Protein AF-A0A257S0U8-F1 (afdb_monomer_lite)

pLDDT: mean 88.76, std 10.63, range [39.03, 98.69]

Radius of gyration: 18.15 Å; chains: 1; bounding box: 42×40×46 Å

Sequence (136 aa):
LSGTPMPMTVLLDLHDGRAQLVLTQMHALVNVPGLAGAMARVMAMQGAHFTPLGPATIAGMRCTRYLVLRRNASGTACLTPDGFALAAAGGDTHGHVSVEALSFRLAPQPASDFAPPAGYSQVTLPPSMLAGLLGQ

Foldseek 3Di:
DPDDPDDWDWQADLVVLWIWTCPPVVLETETDPPVNVVVVCVLVVPQKDWDWPAWDAAQNAIFTKTWIDHPFKTWIFTAHPVGDTQKIWMDGPVDIDIDGHNHDDDDDDDPVVSDRDPPRDYDYDDPVVVCVVVVD

Structure (mmCIF, N/CA/C/O backbone):
data_AF-A0A257S0U8-F1
#
_entry.id   AF-A0A257S0U8-F1
#
loop_
_atom_site.group_PDB
_atom_site.id
_atom_site.type_symbol
_atom_site.label_atom_id
_atom_site.label_alt_id
_atom_site.label_comp_id
_atom_site.label_asym_id
_atom_site.label_entity_id
_atom_site.label_seq_id
_atom_site.pdbx_PDB_ins_code
_atom_site.Cartn_x
_atom_site.Cartn_y
_atom_site.Cartn_z
_atom_site.occupancy
_atom_site.B_iso_or_equiv
_atom_site.auth_seq_id
_atom_site.auth_comp_id
_atom_site.auth_asym_id
_atom_site.auth_atom_id
_atom_site.pdbx_PDB_model_num
ATOM 1 N N . LEU A 1 1 ? 8.268 25.298 -9.616 1.00 39.03 1 LEU A N 1
ATOM 2 C CA . LEU A 1 1 ? 8.102 24.344 -10.733 1.00 39.03 1 LEU A CA 1
ATOM 3 C C . LEU A 1 1 ? 6.814 23.574 -10.480 1.00 39.03 1 LEU A C 1
ATOM 5 O O . LEU A 1 1 ? 6.821 22.625 -9.711 1.00 39.03 1 LEU A O 1
ATOM 9 N N . SER A 1 2 ? 5.700 24.054 -11.030 1.00 46.81 2 SER A N 1
ATOM 10 C CA . SER A 1 2 ? 4.380 23.431 -10.881 1.00 46.81 2 SER A CA 1
ATOM 11 C C . SER A 1 2 ? 4.161 22.487 -12.061 1.00 46.81 2 SER A C 1
ATOM 13 O O . SER A 1 2 ? 3.491 22.837 -13.026 1.00 46.81 2 SER A O 1
ATOM 15 N N . GLY A 1 3 ? 4.837 21.340 -12.038 1.00 44.38 3 GLY A N 1
ATOM 16 C CA . GLY A 1 3 ? 4.593 20.263 -12.993 1.00 44.38 3 GLY A CA 1
ATOM 17 C C . GLY A 1 3 ? 3.491 19.364 -12.453 1.00 44.38 3 GLY A C 1
ATOM 18 O O . GLY A 1 3 ? 3.569 18.928 -11.306 1.00 44.38 3 GLY A O 1
ATOM 19 N N . THR A 1 4 ? 2.464 19.092 -13.253 1.00 49.62 4 THR A N 1
ATOM 20 C CA . THR A 1 4 ? 1.505 18.027 -12.953 1.00 49.62 4 THR A CA 1
ATOM 21 C C . THR A 1 4 ? 2.299 16.730 -12.785 1.00 49.62 4 THR A C 1
ATOM 23 O O . THR A 1 4 ? 3.066 16.398 -13.693 1.00 49.62 4 THR A O 1
ATOM 26 N N . PRO A 1 5 ? 2.195 16.018 -11.647 1.00 54.81 5 PRO A N 1
ATOM 27 C CA . PRO A 1 5 ? 2.925 14.773 -11.465 1.00 54.81 5 PRO A CA 1
ATOM 28 C C . PRO A 1 5 ? 2.522 13.819 -12.586 1.00 54.81 5 PRO A C 1
ATOM 30 O O . PRO A 1 5 ? 1.340 13.513 -12.753 1.00 54.81 5 PRO A O 1
ATOM 33 N N . MET A 1 6 ? 3.494 13.400 -13.400 1.00 59.97 6 MET A N 1
ATOM 34 C CA . MET A 1 6 ? 3.218 12.422 -14.441 1.00 59.97 6 MET A CA 1
ATOM 35 C C . MET A 1 6 ? 2.848 11.100 -13.765 1.00 59.97 6 MET A C 1
ATOM 37 O O . MET A 1 6 ? 3.562 10.672 -12.853 1.00 59.97 6 MET A O 1
ATOM 41 N N . PRO A 1 7 ? 1.737 10.459 -14.163 1.00 70.12 7 PRO A N 1
ATOM 42 C CA . PRO A 1 7 ? 1.346 9.186 -13.583 1.00 70.12 7 PRO A CA 1
ATOM 43 C C . PRO A 1 7 ? 2.442 8.157 -13.871 1.00 70.12 7 PRO A C 1
ATOM 45 O O . PRO A 1 7 ? 2.688 7.794 -15.019 1.00 70.12 7 PRO A O 1
ATOM 48 N N . MET A 1 8 ? 3.116 7.703 -12.817 1.00 76.75 8 MET A N 1
ATOM 49 C CA . MET A 1 8 ? 4.108 6.637 -12.894 1.00 76.75 8 MET A CA 1
ATOM 50 C C . MET A 1 8 ? 3.459 5.327 -12.476 1.00 76.75 8 MET A C 1
ATOM 52 O O . MET A 1 8 ? 2.885 5.227 -11.393 1.00 76.75 8 MET A O 1
ATOM 56 N N . THR A 1 9 ? 3.578 4.316 -13.329 1.00 88.62 9 THR A N 1
ATOM 57 C CA . THR A 1 9 ? 3.198 2.947 -12.980 1.00 88.62 9 THR A CA 1
ATOM 58 C C . THR A 1 9 ? 4.454 2.186 -12.584 1.00 88.62 9 THR A C 1
ATOM 60 O O . THR A 1 9 ? 5.436 2.159 -13.330 1.00 88.62 9 THR A O 1
ATOM 63 N N . VAL A 1 10 ? 4.424 1.576 -11.403 1.00 90.38 10 VAL A N 1
ATOM 64 C CA . VAL A 1 10 ? 5.506 0.738 -10.885 1.00 90.38 10 VAL A CA 1
ATOM 65 C C . VAL A 1 10 ? 4.976 -0.679 -10.742 1.00 90.38 10 VAL A C 1
ATOM 67 O O . VAL A 1 10 ? 3.975 -0.895 -10.061 1.00 90.38 10 VAL A O 1
ATOM 70 N N . LEU A 1 11 ? 5.664 -1.640 -11.350 1.00 91.00 11 LEU A N 1
ATOM 71 C CA . LEU A 1 11 ? 5.478 -3.053 -11.054 1.00 91.00 11 LEU A CA 1
ATOM 72 C C . LEU A 1 11 ? 6.419 -3.430 -9.909 1.00 91.00 11 LEU A C 1
ATOM 74 O O . LEU A 1 11 ? 7.636 -3.267 -10.023 1.00 91.00 11 LEU A O 1
ATOM 78 N N . LEU A 1 12 ? 5.853 -3.899 -8.801 1.00 90.38 12 LEU A N 1
ATOM 79 C CA . LEU A 1 12 ? 6.587 -4.210 -7.582 1.00 90.38 12 LEU A CA 1
ATOM 80 C C . LEU A 1 12 ? 6.471 -5.697 -7.256 1.00 90.38 12 LEU A C 1
ATOM 82 O O . LEU A 1 12 ? 5.376 -6.225 -7.098 1.00 90.38 12 LEU A O 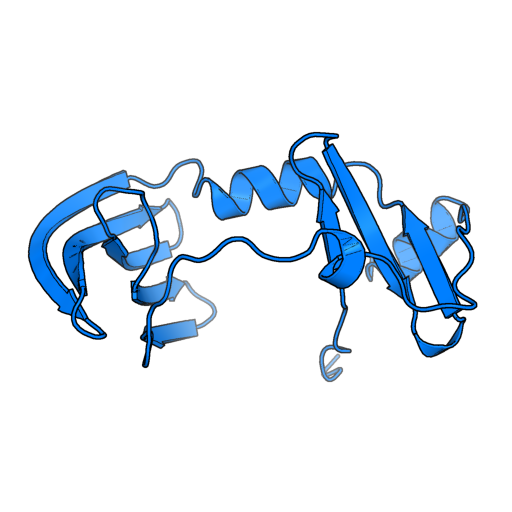1
ATOM 86 N N . ASP A 1 13 ? 7.621 -6.332 -7.098 1.00 88.19 13 ASP A N 1
ATOM 87 C CA . ASP A 1 13 ? 7.778 -7.717 -6.689 1.00 88.19 13 ASP A CA 1
ATOM 88 C C . ASP A 1 13 ? 8.539 -7.729 -5.363 1.00 88.19 13 ASP A C 1
ATOM 90 O O . ASP A 1 13 ? 9.758 -7.550 -5.302 1.00 88.19 13 ASP A O 1
ATOM 94 N N . LEU A 1 14 ? 7.784 -7.837 -4.272 1.00 83.75 14 LEU A N 1
ATOM 95 C CA . LEU A 1 14 ? 8.334 -7.783 -2.919 1.00 83.75 14 LEU A CA 1
ATOM 96 C C . LEU A 1 14 ? 9.060 -9.064 -2.521 1.00 83.75 14 LEU A C 1
ATOM 98 O O . LEU A 1 14 ? 9.917 -9.006 -1.643 1.00 83.75 14 LEU A O 1
ATOM 102 N N . HIS A 1 15 ? 8.710 -10.195 -3.136 1.00 85.06 15 HIS A N 1
ATOM 103 C CA . HIS A 1 15 ? 9.340 -11.475 -2.838 1.00 85.06 15 HIS A CA 1
ATOM 104 C C . HIS A 1 15 ? 10.779 -11.483 -3.352 1.00 85.06 15 HIS A C 1
ATOM 106 O O . HIS A 1 15 ? 11.702 -11.762 -2.587 1.00 85.06 15 HIS A O 1
ATOM 112 N N . ASP A 1 16 ? 10.962 -11.053 -4.602 1.00 88.56 16 ASP A N 1
ATOM 113 C CA . ASP A 1 16 ? 12.273 -11.000 -5.255 1.00 88.56 16 ASP A CA 1
ATOM 114 C C . ASP A 1 16 ? 12.987 -9.647 -5.068 1.00 88.56 16 ASP A C 1
ATOM 116 O O . ASP A 1 16 ? 14.094 -9.437 -5.567 1.00 88.56 16 ASP A O 1
ATOM 120 N N . GLY A 1 17 ? 12.365 -8.696 -4.362 1.00 88.75 17 GLY A N 1
ATOM 121 C CA . GLY A 1 17 ? 12.936 -7.373 -4.103 1.00 88.75 17 GLY A CA 1
ATOM 122 C C . GLY A 1 17 ? 13.152 -6.538 -5.371 1.00 88.75 17 GLY A C 1
ATOM 123 O O . GLY A 1 17 ? 14.099 -5.748 -5.443 1.00 88.75 17 GLY A O 1
ATOM 124 N N . ARG A 1 18 ? 12.285 -6.690 -6.375 1.00 89.88 18 ARG A N 1
ATOM 125 C CA . ARG A 1 18 ? 12.392 -6.035 -7.686 1.00 89.88 18 ARG A CA 1
ATOM 126 C C . ARG A 1 18 ? 11.308 -4.975 -7.863 1.00 89.88 18 ARG A C 1
ATOM 128 O O . ARG A 1 18 ? 10.149 -5.180 -7.529 1.00 89.88 18 ARG A O 1
ATOM 135 N N . ALA A 1 19 ? 11.687 -3.833 -8.427 1.00 92.00 19 ALA A N 1
ATOM 136 C CA . ALA A 1 19 ? 10.761 -2.775 -8.816 1.00 92.00 19 ALA A CA 1
ATOM 137 C C . ALA A 1 19 ? 11.088 -2.311 -10.235 1.00 92.00 19 ALA A C 1
ATOM 139 O O . ALA A 1 19 ? 12.252 -2.026 -10.542 1.00 92.00 19 ALA A O 1
ATOM 140 N N . GLN A 1 20 ? 10.068 -2.242 -11.086 1.00 91.81 20 GLN A N 1
ATOM 141 C CA . GLN A 1 20 ? 10.196 -1.846 -12.484 1.00 91.81 20 GLN A CA 1
ATOM 142 C 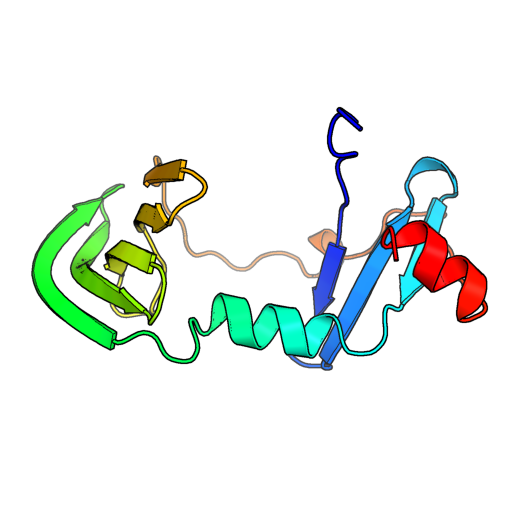C . GLN A 1 20 ? 9.283 -0.662 -12.781 1.00 91.81 20 GLN A C 1
ATOM 144 O O . GLN A 1 20 ? 8.090 -0.707 -12.491 1.00 91.81 20 GLN A O 1
ATOM 149 N N . LEU A 1 21 ? 9.830 0.385 -13.389 1.00 91.38 21 LEU A N 1
ATOM 150 C CA . LEU A 1 21 ? 9.026 1.449 -13.980 1.00 91.38 21 LEU A CA 1
ATOM 151 C C . LEU A 1 21 ? 8.451 0.959 -15.304 1.00 91.38 21 LEU A C 1
ATOM 153 O O . LEU A 1 21 ? 9.192 0.458 -16.153 1.00 91.38 21 LEU A O 1
ATOM 157 N N . VAL A 1 22 ? 7.144 1.134 -15.478 1.00 91.25 22 VAL A N 1
ATOM 158 C CA . VAL A 1 22 ? 6.446 0.837 -16.728 1.00 91.25 22 VAL A CA 1
ATOM 159 C C . VAL A 1 22 ? 6.394 2.114 -17.560 1.00 91.25 22 VAL A C 1
ATOM 161 O O . VAL A 1 22 ? 5.600 3.018 -17.296 1.00 91.25 22 VAL A O 1
ATOM 164 N N . LEU A 1 23 ? 7.263 2.198 -18.566 1.00 89.00 23 LEU A N 1
ATOM 165 C CA . LEU A 1 23 ? 7.332 3.322 -19.495 1.00 89.00 23 LEU A CA 1
ATOM 166 C C . LEU A 1 23 ? 6.457 3.014 -20.706 1.00 89.00 23 LEU A C 1
ATOM 168 O O . LEU A 1 23 ? 6.916 2.460 -21.708 1.00 89.00 23 LEU A O 1
ATOM 172 N N . THR A 1 24 ? 5.178 3.366 -20.598 1.00 88.12 24 THR A N 1
ATOM 173 C CA . THR A 1 24 ? 4.162 3.001 -21.591 1.00 88.12 24 THR A CA 1
ATOM 174 C C . THR A 1 24 ? 4.459 3.553 -22.977 1.00 88.12 24 THR A C 1
ATOM 176 O O . THR A 1 24 ? 4.307 2.837 -23.955 1.00 88.12 24 THR A O 1
ATOM 179 N N . GLN A 1 25 ? 4.970 4.781 -23.074 1.00 86.88 25 GLN A N 1
ATOM 180 C CA . GLN A 1 25 ? 5.290 5.423 -24.352 1.00 86.88 25 GLN A CA 1
ATOM 181 C C . GLN A 1 25 ? 6.456 4.752 -25.095 1.00 86.88 25 GLN A C 1
ATOM 183 O O . GLN A 1 25 ? 6.527 4.816 -26.318 1.00 86.88 25 GLN A O 1
ATOM 188 N N . MET A 1 26 ? 7.361 4.099 -24.363 1.00 88.44 26 MET A N 1
ATOM 189 C CA . MET A 1 26 ? 8.514 3.389 -24.924 1.00 88.44 26 MET A CA 1
ATOM 190 C C . MET A 1 26 ? 8.287 1.880 -25.029 1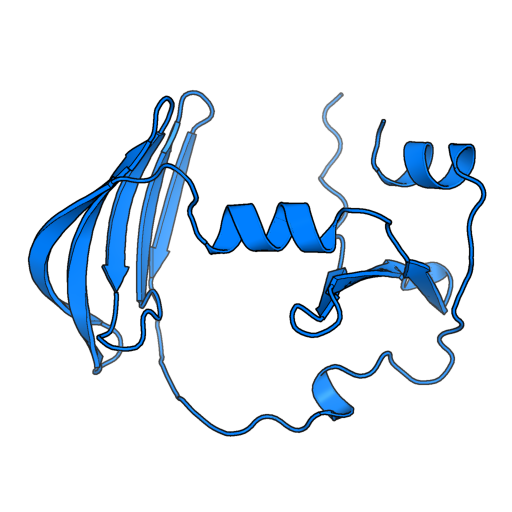.00 88.44 26 MET A C 1
ATOM 192 O O . MET A 1 26 ? 9.172 1.181 -25.515 1.00 88.44 26 MET A O 1
ATOM 1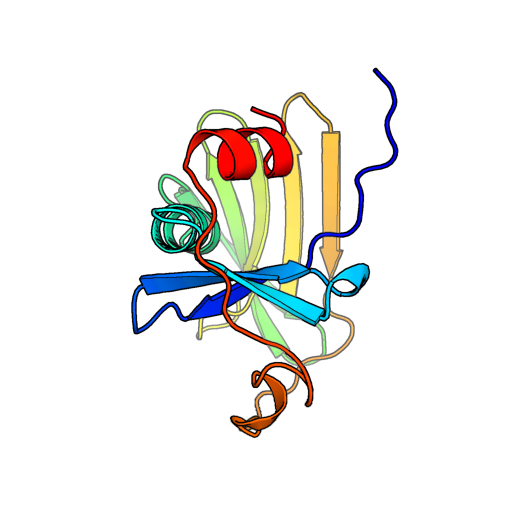96 N N . HIS A 1 27 ? 7.149 1.375 -24.534 1.00 91.12 27 HIS A N 1
ATOM 197 C CA . HIS A 1 27 ? 6.914 -0.055 -24.337 1.00 91.12 27 HIS A CA 1
ATOM 198 C C . HIS A 1 27 ? 8.112 -0.697 -23.610 1.00 91.12 27 HIS A C 1
ATOM 200 O O . HIS A 1 27 ? 8.684 -1.696 -24.045 1.00 91.12 27 HIS A O 1
ATOM 206 N N . ALA A 1 28 ? 8.556 -0.063 -22.523 1.00 91.56 28 ALA A N 1
ATOM 207 C CA . ALA A 1 28 ? 9.771 -0.456 -21.822 1.00 91.56 28 ALA A CA 1
ATOM 208 C C . ALA A 1 28 ? 9.531 -0.665 -20.329 1.00 91.56 28 ALA A C 1
ATOM 210 O O . ALA A 1 28 ? 8.707 0.007 -19.705 1.00 91.56 28 ALA A O 1
ATOM 211 N N . LEU A 1 29 ? 10.295 -1.592 -19.759 1.00 92.56 29 LEU A N 1
ATOM 212 C CA . LEU A 1 29 ? 10.376 -1.839 -18.325 1.00 92.56 29 LEU A CA 1
ATOM 213 C C . LEU A 1 29 ? 11.785 -1.525 -17.862 1.00 92.56 29 LEU A C 1
ATOM 215 O O . LEU A 1 29 ? 12.747 -2.110 -18.364 1.00 92.56 29 LEU A O 1
ATOM 219 N N . VAL A 1 30 ? 11.905 -0.635 -16.887 1.00 92.56 30 VAL A N 1
ATOM 220 C CA . VAL A 1 30 ? 13.206 -0.231 -16.355 1.00 92.56 30 VAL A CA 1
ATOM 221 C C . VAL A 1 30 ? 13.306 -0.657 -14.904 1.00 92.56 30 VAL A C 1
ATOM 223 O O . VAL A 1 30 ? 12.521 -0.212 -14.070 1.00 92.56 30 VAL A O 1
ATOM 226 N N . ASN A 1 31 ? 14.290 -1.499 -14.594 1.00 90.50 31 ASN A N 1
ATOM 227 C CA . ASN A 1 31 ? 14.590 -1.867 -13.213 1.00 90.50 31 ASN A CA 1
ATOM 228 C C . ASN A 1 31 ? 15.135 -0.654 -12.456 1.00 90.50 31 ASN A C 1
ATOM 230 O O . ASN A 1 31 ? 16.062 0.006 -12.929 1.00 90.50 31 ASN A O 1
ATOM 234 N N . VAL A 1 32 ? 14.608 -0.406 -11.257 1.00 89.00 32 VAL A N 1
ATOM 235 C CA . VAL A 1 32 ? 15.087 0.663 -10.374 1.00 89.00 32 VAL A CA 1
ATOM 236 C C . VAL A 1 32 ? 15.738 0.041 -9.137 1.00 89.00 32 VAL A C 1
ATOM 238 O O . VAL A 1 32 ? 15.028 -0.424 -8.237 1.00 89.00 32 VAL A O 1
ATOM 241 N N . PRO A 1 33 ? 17.082 0.004 -9.063 1.00 86.25 33 PRO A N 1
ATOM 242 C CA . PRO A 1 33 ? 17.783 -0.546 -7.909 1.00 86.25 33 PRO A CA 1
ATOM 243 C C . PRO A 1 33 ? 17.359 0.144 -6.604 1.00 86.25 33 PRO A C 1
ATOM 245 O O . PRO A 1 33 ? 17.249 1.365 -6.540 1.00 86.25 33 PRO A O 1
ATOM 248 N N . GLY A 1 34 ? 17.102 -0.640 -5.554 1.00 86.50 34 GLY A N 1
ATOM 249 C CA . GLY A 1 34 ? 16.758 -0.137 -4.217 1.00 86.50 34 GLY A CA 1
ATOM 250 C C . GLY A 1 34 ? 15.319 0.369 -4.031 1.00 86.50 34 GLY A C 1
ATOM 251 O O . GLY A 1 34 ? 14.859 0.448 -2.888 1.00 86.50 34 GLY A O 1
ATOM 252 N N . LEU A 1 35 ? 14.571 0.638 -5.109 1.00 88.62 35 LEU A N 1
ATOM 253 C CA . LEU A 1 35 ? 13.194 1.142 -5.018 1.00 88.62 35 LEU A CA 1
ATOM 254 C C . LEU A 1 35 ? 12.258 0.150 -4.314 1.00 88.62 35 LEU A C 1
ATOM 256 O O . LEU A 1 35 ? 11.450 0.561 -3.485 1.00 88.62 35 LEU A O 1
ATOM 260 N N . ALA A 1 36 ? 12.399 -1.151 -4.579 1.00 89.50 36 ALA A N 1
ATOM 261 C CA . ALA A 1 36 ? 11.566 -2.167 -3.939 1.00 89.50 36 ALA A CA 1
ATOM 262 C C . ALA A 1 36 ? 11.719 -2.170 -2.412 1.00 89.50 36 ALA A C 1
ATOM 264 O O . ALA A 1 36 ? 10.727 -2.160 -1.687 1.00 89.50 36 ALA A O 1
ATOM 265 N N . GLY A 1 37 ? 12.958 -2.097 -1.914 1.00 88.81 37 GLY A N 1
ATOM 266 C CA . GLY A 1 37 ? 13.234 -2.012 -0.481 1.00 88.81 37 GLY A CA 1
ATOM 267 C C . GLY A 1 37 ? 12.692 -0.724 0.142 1.00 88.81 37 GLY A C 1
ATOM 268 O O . GLY A 1 37 ? 12.121 -0.755 1.232 1.00 88.81 37 GLY A O 1
ATOM 269 N N . ALA A 1 38 ? 12.806 0.410 -0.555 1.00 87.38 38 ALA A N 1
ATOM 270 C CA . ALA A 1 38 ? 12.207 1.663 -0.102 1.00 87.38 38 ALA A CA 1
ATOM 271 C C . ALA A 1 38 ? 10.673 1.560 -0.008 1.00 87.38 38 ALA A C 1
ATOM 273 O O . ALA A 1 38 ? 10.098 1.911 1.024 1.00 87.38 38 ALA A O 1
ATOM 274 N N . MET A 1 39 ? 10.017 1.011 -1.036 1.00 87.81 39 MET A N 1
ATOM 275 C CA . MET A 1 39 ? 8.565 0.800 -1.061 1.00 87.81 39 MET A CA 1
ATOM 276 C C . MET A 1 39 ? 8.107 -0.168 0.033 1.00 87.81 39 MET A C 1
ATOM 278 O O . MET A 1 39 ? 7.135 0.117 0.732 1.00 87.81 39 MET A O 1
ATOM 282 N N . ALA A 1 40 ? 8.837 -1.265 0.247 1.00 87.44 40 ALA A N 1
ATOM 283 C CA . ALA A 1 40 ? 8.555 -2.225 1.311 1.00 87.44 40 ALA A CA 1
ATOM 284 C C . ALA A 1 40 ? 8.548 -1.555 2.693 1.00 87.44 40 ALA A C 1
ATOM 286 O O . ALA A 1 40 ? 7.635 -1.775 3.484 1.00 87.44 40 ALA A O 1
ATOM 287 N N . ARG A 1 41 ? 9.516 -0.672 2.975 1.00 85.62 41 ARG A N 1
ATOM 288 C CA . ARG A 1 41 ? 9.582 0.076 4.246 1.00 85.62 41 ARG A CA 1
ATOM 289 C C . ARG A 1 41 ? 8.416 1.046 4.426 1.00 85.62 41 ARG A C 1
ATOM 291 O O . ARG A 1 41 ? 7.918 1.202 5.544 1.00 85.62 41 ARG A O 1
ATOM 298 N N . VAL A 1 42 ? 7.992 1.700 3.343 1.00 83.38 42 VAL A N 1
ATOM 299 C CA . VAL A 1 42 ? 6.826 2.594 3.347 1.00 83.38 42 VAL A CA 1
ATOM 300 C C . VAL A 1 42 ? 5.554 1.804 3.653 1.00 83.38 42 VAL A C 1
ATOM 302 O O . VAL A 1 42 ? 4.839 2.176 4.583 1.00 83.38 42 VAL A O 1
ATOM 305 N N . MET A 1 43 ? 5.313 0.694 2.946 1.00 82.00 43 MET A N 1
ATOM 306 C CA . MET A 1 43 ? 4.138 -0.167 3.149 1.00 82.00 43 MET A CA 1
ATOM 307 C C . MET A 1 43 ? 4.126 -0.847 4.520 1.00 82.00 43 MET A C 1
ATOM 309 O O . MET A 1 43 ? 3.077 -0.930 5.149 1.00 82.00 43 MET A O 1
ATOM 313 N N . ALA A 1 44 ? 5.292 -1.246 5.032 1.00 83.31 44 ALA A N 1
ATOM 314 C CA . ALA A 1 44 ? 5.443 -1.767 6.391 1.00 83.31 44 ALA A CA 1
ATOM 315 C C . ALA A 1 44 ? 5.231 -0.697 7.477 1.00 83.31 44 ALA A C 1
ATOM 317 O O . ALA A 1 44 ? 5.335 -0.994 8.665 1.00 83.31 44 ALA A O 1
ATOM 318 N N . MET A 1 45 ? 4.987 0.560 7.088 1.00 81.50 45 MET A N 1
ATOM 319 C CA . MET A 1 45 ? 4.796 1.685 7.995 1.00 81.50 45 MET A CA 1
ATOM 320 C C . MET A 1 45 ? 5.932 1.801 9.023 1.00 81.50 45 MET A C 1
ATOM 322 O O . MET A 1 45 ? 5.702 2.147 10.181 1.00 81.50 45 MET A O 1
ATOM 326 N N . GLN A 1 46 ? 7.176 1.543 8.602 1.00 83.75 46 GLN A N 1
ATOM 327 C CA . GLN A 1 46 ? 8.309 1.448 9.522 1.00 83.75 46 GLN A CA 1
ATOM 328 C C . GLN A 1 46 ? 8.425 2.708 10.403 1.00 83.75 46 GLN A C 1
ATOM 330 O O . GLN A 1 46 ? 8.321 3.840 9.917 1.00 83.75 46 GLN A O 1
ATOM 335 N N . GLY A 1 47 ? 8.604 2.501 11.711 1.00 86.56 47 GLY A N 1
ATOM 336 C CA . GLY A 1 47 ? 8.675 3.565 12.718 1.00 86.56 47 GLY A CA 1
ATOM 337 C C . GLY A 1 47 ? 7.323 4.138 13.169 1.00 86.56 47 GLY A C 1
ATOM 338 O O . GLY A 1 47 ? 7.313 5.073 13.969 1.00 86.56 47 GLY A O 1
ATOM 339 N N . ALA A 1 48 ? 6.197 3.619 12.668 1.00 91.88 48 ALA A N 1
ATOM 340 C CA . ALA A 1 48 ? 4.868 3.973 13.157 1.00 91.88 48 ALA A CA 1
ATOM 341 C C . ALA A 1 48 ? 4.508 3.218 14.438 1.00 91.88 48 ALA A C 1
ATOM 343 O O . ALA A 1 48 ? 4.818 2.039 14.589 1.00 91.88 48 ALA A O 1
ATOM 344 N N . HIS A 1 49 ? 3.811 3.909 15.335 1.00 95.25 49 HIS A N 1
ATOM 345 C CA . HIS A 1 49 ? 3.225 3.328 16.537 1.00 95.25 49 HIS A CA 1
ATOM 346 C C . HIS A 1 49 ? 1.710 3.284 16.383 1.00 95.25 49 HIS A C 1
ATOM 348 O O . HIS A 1 49 ? 1.100 4.277 15.983 1.00 95.25 49 HIS A O 1
ATOM 354 N N . PHE A 1 50 ? 1.123 2.134 16.707 1.00 95.38 50 PHE A N 1
ATOM 355 C CA . PHE A 1 50 ? -0.305 1.875 16.574 1.00 95.38 50 PHE A CA 1
ATOM 356 C C . PHE A 1 50 ? -0.929 1.728 17.958 1.00 95.38 50 PHE A C 1
ATOM 358 O O . PHE A 1 50 ? -0.544 0.849 18.728 1.00 95.38 50 PHE A O 1
ATOM 365 N N . THR A 1 51 ? -1.917 2.563 18.265 1.00 97.62 51 THR A N 1
ATOM 366 C CA . THR A 1 51 ? -2.695 2.469 19.506 1.00 97.62 51 THR A CA 1
ATOM 367 C C . THR A 1 51 ? -4.139 2.121 19.164 1.00 97.62 51 THR A C 1
ATOM 369 O O . THR A 1 51 ? -4.766 2.875 18.417 1.00 97.62 51 THR A O 1
ATOM 372 N N . PRO A 1 52 ? -4.687 0.996 19.654 1.00 97.69 52 PRO A N 1
ATOM 373 C CA . PRO A 1 52 ? -6.052 0.603 19.333 1.00 97.69 52 PRO A CA 1
ATOM 374 C C . PRO A 1 52 ? -7.057 1.599 19.925 1.00 97.69 52 PRO A C 1
ATOM 376 O O . PRO A 1 52 ? -6.948 2.001 21.079 1.00 97.69 52 PRO A O 1
ATOM 379 N N . LEU A 1 53 ? -8.051 1.969 19.123 1.00 98.25 53 LEU A N 1
ATOM 380 C CA . LEU A 1 53 ? -9.150 2.873 19.480 1.00 98.25 53 LEU A CA 1
ATOM 381 C C . LEU A 1 53 ? -10.494 2.143 19.603 1.00 98.25 53 LEU A C 1
ATOM 383 O O . LEU A 1 53 ? -11.466 2.725 20.074 1.00 98.25 53 LEU A O 1
ATOM 387 N N . GLY A 1 54 ? -10.558 0.885 19.163 1.00 98.19 54 GLY A N 1
ATOM 388 C CA . GLY A 1 54 ? -11.748 0.041 19.244 1.00 98.19 54 GLY A CA 1
ATOM 389 C C . GLY A 1 54 ? -12.147 -0.584 17.904 1.00 98.19 54 GLY A C 1
ATOM 390 O O . GLY A 1 54 ? -11.543 -0.291 16.868 1.00 98.19 54 GLY A O 1
ATOM 391 N N . PRO A 1 55 ? -13.148 -1.476 17.914 1.00 98.31 55 PRO A N 1
ATOM 392 C CA . PRO A 1 55 ? -13.620 -2.155 16.715 1.00 98.31 55 PRO A CA 1
ATOM 393 C C . PRO A 1 55 ? -14.462 -1.232 15.821 1.00 98.31 55 PRO A C 1
ATOM 395 O O . PRO A 1 55 ? -15.091 -0.283 16.288 1.00 98.31 55 PRO A O 1
ATOM 398 N N . ALA A 1 56 ? -14.514 -1.552 14.532 1.00 98.25 56 ALA A N 1
ATOM 399 C CA . ALA A 1 56 ? -15.399 -0.951 13.542 1.00 98.25 56 ALA A CA 1
ATOM 400 C C . ALA A 1 56 ? -15.728 -1.961 12.428 1.00 98.25 56 ALA A C 1
ATOM 402 O O . ALA A 1 56 ? -15.218 -3.085 12.406 1.00 98.25 56 ALA A O 1
ATOM 403 N N . THR A 1 57 ? -16.612 -1.568 11.511 1.00 98.00 57 THR A N 1
ATOM 404 C CA . THR A 1 57 ? -16.929 -2.327 10.295 1.00 98.00 57 THR A CA 1
ATOM 405 C C . THR A 1 57 ? -16.955 -1.370 9.111 1.00 98.00 57 THR A C 1
ATOM 407 O O . THR A 1 57 ? -17.669 -0.373 9.163 1.00 98.00 57 THR A O 1
ATOM 410 N N . ILE A 1 58 ? -16.184 -1.663 8.064 1.00 97.56 58 ILE A N 1
ATOM 411 C CA . ILE A 1 58 ? -16.123 -0.889 6.811 1.00 97.56 58 ILE A CA 1
ATOM 412 C C . ILE A 1 58 ? -16.251 -1.876 5.654 1.00 97.56 58 ILE A C 1
ATOM 414 O O . ILE A 1 58 ? -15.708 -2.976 5.730 1.00 97.56 58 ILE A O 1
ATOM 418 N N . ALA A 1 59 ? -17.007 -1.523 4.611 1.00 96.50 59 ALA A N 1
ATOM 419 C CA . ALA A 1 59 ? -17.273 -2.412 3.473 1.00 96.50 59 ALA A CA 1
ATOM 420 C C . ALA A 1 59 ? -17.772 -3.822 3.880 1.00 96.50 59 ALA A C 1
ATOM 422 O O . ALA A 1 59 ? -17.452 -4.817 3.234 1.00 96.50 59 ALA A O 1
ATOM 423 N N . GLY A 1 60 ? -18.524 -3.922 4.985 1.00 95.69 60 GLY A N 1
ATOM 424 C CA . GLY A 1 60 ? -19.020 -5.193 5.532 1.00 95.69 60 GLY A CA 1
ATOM 425 C C . GLY A 1 60 ? -17.977 -6.049 6.267 1.00 95.69 60 GLY A C 1
ATOM 426 O O . GLY A 1 60 ? -18.306 -7.142 6.718 1.00 95.69 60 GLY A O 1
ATOM 427 N N . MET A 1 61 ? -16.745 -5.563 6.429 1.00 97.56 61 MET A N 1
ATOM 428 C CA . MET A 1 61 ? -15.637 -6.285 7.056 1.00 97.56 61 MET A CA 1
ATOM 429 C C . MET A 1 61 ? -15.261 -5.683 8.408 1.00 97.56 61 MET A C 1
ATOM 431 O O . MET A 1 61 ? -15.140 -4.465 8.556 1.00 97.56 61 MET A O 1
ATOM 435 N N . ARG A 1 62 ? -15.043 -6.547 9.407 1.00 97.69 62 ARG A N 1
ATOM 436 C CA . ARG A 1 62 ? -14.579 -6.130 10.737 1.00 97.69 62 ARG A CA 1
ATOM 437 C C . ARG A 1 62 ? -13.135 -5.640 10.668 1.00 97.69 62 ARG A C 1
ATOM 439 O O . ARG A 1 62 ? -12.269 -6.315 10.115 1.00 97.69 62 ARG A O 1
ATOM 446 N N . CYS A 1 63 ? -12.873 -4.509 11.307 1.00 98.25 63 CYS A N 1
ATOM 447 C CA . CYS A 1 63 ? -11.533 -3.966 11.483 1.00 98.25 63 CYS A CA 1
ATOM 448 C C . CYS A 1 63 ? -11.376 -3.340 12.874 1.00 98.25 63 CYS A C 1
ATOM 450 O O . CYS A 1 63 ? -12.359 -3.041 13.554 1.00 98.25 63 CYS A O 1
ATOM 452 N N . THR A 1 64 ? -10.136 -3.148 13.309 1.00 98.69 64 THR A N 1
ATOM 453 C CA . THR A 1 64 ? -9.803 -2.369 14.504 1.00 98.69 64 THR A CA 1
ATOM 454 C C . THR A 1 64 ? -9.306 -1.006 14.055 1.00 98.69 64 THR A C 1
ATOM 456 O O . THR A 1 64 ? -8.424 -0.909 13.200 1.00 98.69 64 THR A O 1
ATOM 459 N N . ARG A 1 65 ? -9.874 0.059 14.621 1.00 98.38 65 ARG A N 1
ATOM 460 C CA . ARG A 1 65 ? -9.378 1.420 14.428 1.00 98.38 65 ARG A CA 1
ATOM 461 C C . ARG A 1 65 ? -8.136 1.619 15.280 1.00 98.38 65 ARG A C 1
ATOM 463 O O . ARG A 1 65 ? -8.134 1.271 16.458 1.00 98.38 65 ARG A O 1
ATOM 470 N N . TYR A 1 66 ? -7.119 2.233 14.704 1.00 98.31 66 TYR A N 1
ATOM 471 C CA . TYR A 1 66 ? -5.878 2.591 15.371 1.00 98.31 66 TYR A CA 1
ATOM 472 C C . TYR A 1 66 ? -5.614 4.081 15.216 1.00 98.31 66 TYR A C 1
ATOM 474 O O . TYR A 1 66 ? -5.841 4.636 14.143 1.00 98.31 66 TYR A O 1
ATOM 482 N N . LEU A 1 67 ? -5.090 4.704 16.269 1.00 97.69 67 LEU A N 1
ATOM 483 C CA . LEU A 1 67 ? -4.292 5.918 16.156 1.00 97.69 67 LEU A CA 1
ATOM 484 C C . LEU A 1 67 ? -2.908 5.507 15.651 1.00 97.69 67 LEU A C 1
ATOM 486 O O . LEU A 1 67 ? -2.305 4.582 16.197 1.00 97.69 67 LEU A O 1
ATOM 490 N N . VAL A 1 68 ? -2.418 6.186 14.619 1.00 96.00 68 VAL A N 1
ATOM 491 C CA . VAL A 1 68 ? -1.122 5.921 13.993 1.00 96.00 68 VAL A CA 1
ATOM 492 C C . VAL A 1 68 ? -0.242 7.150 14.165 1.00 96.00 68 VAL A C 1
ATOM 494 O O . VAL A 1 68 ? -0.568 8.223 13.655 1.00 96.00 68 VAL A O 1
ATOM 497 N N . LEU A 1 69 ? 0.874 7.002 14.880 1.00 94.94 69 LEU A N 1
ATOM 498 C CA . LEU A 1 69 ? 1.815 8.091 15.154 1.00 94.94 69 LEU A CA 1
ATOM 499 C C . LEU A 1 69 ? 3.179 7.813 14.524 1.00 94.94 69 LEU A C 1
ATOM 501 O O . LEU A 1 69 ? 3.753 6.737 14.705 1.00 94.94 69 LEU A O 1
ATOM 505 N N . ARG A 1 70 ? 3.727 8.811 13.829 1.00 91.50 70 ARG A N 1
ATOM 506 C CA . ARG A 1 70 ? 5.116 8.867 13.354 1.00 91.50 70 ARG A CA 1
ATOM 507 C C . ARG A 1 70 ? 5.723 10.230 13.650 1.00 91.50 70 ARG A C 1
ATOM 5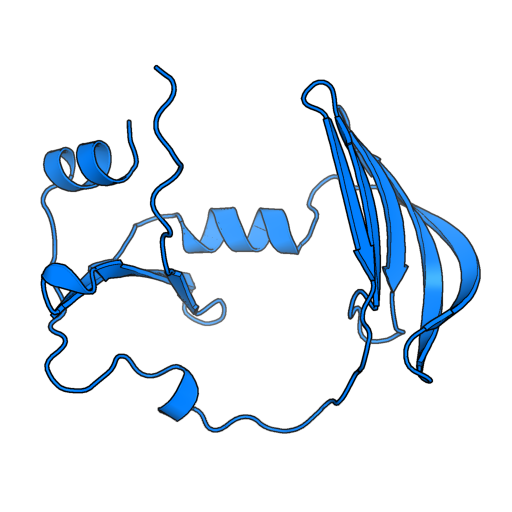09 O O . ARG A 1 70 ? 5.013 11.194 13.895 1.00 91.50 70 ARG A O 1
ATOM 516 N N . ARG A 1 71 ? 7.057 10.309 13.588 1.00 88.00 71 ARG A N 1
ATOM 517 C CA . ARG A 1 71 ? 7.835 11.506 13.959 1.00 88.00 71 ARG A CA 1
ATOM 518 C C . ARG A 1 71 ? 7.274 12.818 13.391 1.00 88.00 71 ARG A C 1
ATOM 520 O O . ARG A 1 71 ? 7.246 13.804 14.110 1.00 88.00 71 ARG A O 1
ATOM 527 N N . ASN A 1 72 ? 6.812 12.804 12.138 1.00 87.38 72 ASN A N 1
ATOM 528 C CA . ASN A 1 72 ? 6.333 13.993 11.426 1.00 87.38 72 ASN A CA 1
ATOM 529 C C . ASN A 1 72 ? 4.903 13.836 10.879 1.00 87.38 72 ASN A C 1
ATOM 531 O O . ASN A 1 72 ? 4.512 14.590 9.997 1.00 87.38 72 ASN A O 1
ATOM 535 N N . ALA A 1 73 ? 4.146 12.833 11.326 1.00 88.62 73 ALA A N 1
ATOM 536 C CA . ALA A 1 73 ? 2.815 12.563 10.788 1.00 88.62 73 ALA A CA 1
ATOM 537 C C . ALA A 1 73 ? 1.941 11.857 11.824 1.00 88.62 73 ALA A C 1
ATOM 539 O O . ALA A 1 73 ? 2.420 11.014 12.588 1.00 88.62 73 ALA A O 1
ATOM 540 N N . SER A 1 74 ? 0.647 12.147 11.808 1.00 94.06 74 SER A N 1
ATOM 541 C CA . SER A 1 74 ? -0.337 11.433 12.614 1.00 94.06 74 SER A CA 1
ATOM 542 C C . SER A 1 74 ? -1.581 11.128 11.795 1.00 94.06 74 SER A C 1
ATOM 544 O O . SER A 1 74 ? -1.862 11.758 10.772 1.00 94.06 74 SER A O 1
ATOM 546 N N . GLY A 1 75 ? -2.319 10.115 12.229 1.00 95.62 75 GLY A N 1
ATOM 547 C CA . GLY A 1 75 ? -3.521 9.703 11.538 1.00 95.62 75 GLY A CA 1
ATOM 548 C C . GLY A 1 75 ? -4.245 8.570 12.232 1.00 95.62 75 GLY A C 1
ATOM 549 O O . GLY A 1 75 ? -3.949 8.200 13.367 1.00 95.62 75 GLY A O 1
ATOM 550 N N . THR A 1 76 ? -5.199 8.001 11.519 1.00 97.56 76 THR A N 1
ATOM 551 C CA . THR A 1 76 ? -5.941 6.819 11.914 1.00 97.56 76 THR A CA 1
ATOM 552 C C . THR A 1 76 ? -5.951 5.811 10.780 1.00 97.56 76 THR A C 1
ATOM 554 O O . THR A 1 76 ? -5.877 6.184 9.610 1.00 97.56 76 THR A O 1
ATOM 557 N N . ALA A 1 77 ? -6.052 4.534 11.127 1.00 97.25 77 ALA A N 1
ATOM 558 C CA . ALA A 1 77 ? -6.271 3.459 10.169 1.00 97.25 77 ALA A CA 1
ATOM 559 C C . ALA A 1 77 ? -7.279 2.460 10.738 1.00 97.25 77 ALA A C 1
ATOM 561 O O . ALA A 1 77 ? -7.246 2.184 11.936 1.00 97.25 77 ALA A O 1
ATOM 562 N N . CYS A 1 78 ? -8.158 1.905 9.905 1.00 98.12 78 CYS A N 1
ATOM 563 C CA . CYS A 1 78 ? -8.947 0.729 10.266 1.00 98.12 78 CYS A CA 1
ATOM 564 C C . CYS A 1 78 ? -8.347 -0.499 9.596 1.00 98.12 78 CYS A C 1
ATOM 566 O O . CYS A 1 78 ? -8.404 -0.610 8.372 1.00 98.12 78 CYS A O 1
ATOM 568 N N . LEU A 1 79 ? -7.766 -1.398 10.390 1.00 97.19 79 LEU A N 1
ATOM 569 C CA . LEU A 1 79 ? -7.067 -2.584 9.896 1.00 97.19 79 LEU A CA 1
ATOM 570 C C . LEU A 1 79 ? -7.869 -3.850 10.204 1.00 97.19 79 LEU A C 1
ATOM 572 O O . LEU A 1 79 ? -8.324 -4.044 11.333 1.00 97.19 79 LEU A O 1
ATOM 576 N N . THR A 1 80 ? -8.054 -4.706 9.204 1.00 96.94 80 THR A N 1
ATOM 577 C CA . THR A 1 80 ? -8.559 -6.077 9.400 1.00 96.94 80 THR A CA 1
ATOM 578 C C . THR A 1 80 ? -7.558 -6.913 10.214 1.00 96.94 80 THR A C 1
ATOM 580 O O . THR A 1 80 ? -6.395 -6.517 10.324 1.00 96.94 80 THR A O 1
ATOM 583 N N . PRO A 1 81 ? -7.957 -8.076 10.767 1.00 93.50 81 PRO A N 1
ATOM 584 C CA . PRO A 1 81 ? -7.028 -8.978 11.458 1.00 93.50 81 PRO A CA 1
ATOM 585 C C . PRO A 1 81 ? -5.827 -9.402 10.601 1.00 93.50 81 PRO A C 1
ATOM 587 O O . PRO A 1 81 ? -4.726 -9.535 11.126 1.00 93.50 81 PRO A O 1
ATOM 590 N N . ASP A 1 82 ? -6.030 -9.529 9.287 1.00 92.50 82 ASP A N 1
ATOM 591 C CA . ASP A 1 82 ? -4.988 -9.891 8.317 1.00 92.50 82 ASP A CA 1
ATOM 592 C C . ASP A 1 82 ? -4.141 -8.684 7.865 1.00 92.50 82 ASP A C 1
ATOM 594 O O . ASP A 1 82 ? -3.263 -8.810 7.015 1.00 92.50 82 ASP A O 1
ATOM 598 N N . GLY A 1 83 ? -4.398 -7.493 8.416 1.00 91.31 83 GLY A N 1
ATOM 599 C CA . GLY A 1 83 ? -3.605 -6.287 8.174 1.00 91.31 83 GLY A CA 1
ATOM 600 C C . GLY A 1 83 ? -4.064 -5.414 7.002 1.00 91.31 83 GLY A C 1
ATOM 601 O O . GLY A 1 83 ? -3.480 -4.354 6.785 1.00 91.31 83 GLY A O 1
ATOM 602 N N . PHE A 1 84 ? -5.126 -5.777 6.272 1.00 93.62 84 PHE A N 1
ATOM 603 C CA . PHE A 1 84 ? -5.677 -4.909 5.221 1.00 93.62 84 PHE A CA 1
ATOM 604 C C . PHE A 1 84 ? -6.270 -3.627 5.809 1.00 93.62 84 PHE A C 1
ATOM 606 O O . PHE A 1 84 ? -7.114 -3.693 6.707 1.00 93.62 84 PHE A O 1
ATOM 613 N N . ALA A 1 85 ? -5.877 -2.473 5.267 1.00 94.75 85 ALA A N 1
ATOM 614 C CA . ALA A 1 85 ? -6.455 -1.183 5.616 1.00 94.75 85 ALA A CA 1
ATOM 615 C C . ALA A 1 85 ? -7.768 -0.951 4.856 1.00 94.75 85 ALA A C 1
ATOM 617 O O . ALA A 1 85 ? -7.779 -0.884 3.630 1.00 94.75 85 ALA A O 1
ATOM 618 N N . LEU A 1 86 ? -8.869 -0.808 5.592 1.00 97.75 86 LEU A N 1
ATOM 619 C CA . LEU A 1 86 ? -10.187 -0.482 5.036 1.00 97.75 86 LEU A CA 1
ATOM 620 C C . LEU A 1 86 ? -10.490 1.015 5.088 1.00 97.75 86 LEU A C 1
ATOM 622 O O . LEU A 1 86 ? -11.322 1.501 4.337 1.00 97.75 86 LEU A O 1
ATOM 626 N N . ALA A 1 87 ? -9.813 1.750 5.963 1.00 97.81 87 ALA A N 1
ATOM 627 C CA . ALA A 1 87 ? -9.790 3.202 5.941 1.00 97.81 87 ALA A CA 1
A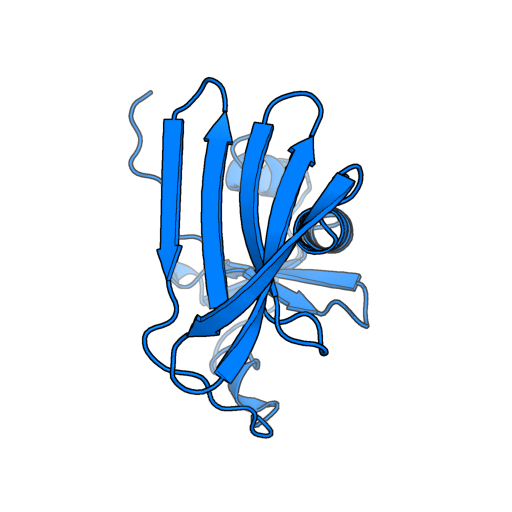TOM 628 C C . ALA A 1 87 ? -8.450 3.692 6.471 1.00 97.81 87 ALA A C 1
ATOM 630 O O . ALA A 1 87 ? -7.856 3.056 7.348 1.00 97.81 87 ALA A O 1
ATOM 631 N N . ALA A 1 88 ? -7.997 4.832 5.972 1.00 96.06 88 ALA A N 1
ATOM 632 C CA . ALA A 1 88 ? -6.856 5.551 6.504 1.00 96.06 88 ALA A CA 1
ATOM 633 C C . ALA A 1 88 ? -7.095 7.050 6.341 1.00 96.06 88 ALA A C 1
ATOM 635 O O . ALA A 1 88 ? -7.532 7.501 5.287 1.00 96.06 88 ALA A O 1
ATOM 636 N N . ALA A 1 89 ? -6.800 7.822 7.377 1.00 96.50 89 ALA A N 1
ATOM 637 C CA . ALA A 1 89 ? -6.814 9.275 7.314 1.00 96.50 89 ALA A CA 1
ATOM 638 C C . ALA A 1 89 ? -5.605 9.804 8.063 1.00 96.50 89 ALA A C 1
ATOM 640 O O . ALA A 1 89 ? -5.300 9.317 9.147 1.00 96.50 89 ALA A O 1
ATOM 641 N N . GLY A 1 90 ? -4.905 10.787 7.526 1.00 93.75 90 GLY A N 1
ATOM 642 C CA . GLY A 1 90 ? -3.699 11.286 8.165 1.00 93.75 90 GLY A CA 1
ATOM 643 C C . GLY A 1 90 ? -3.137 12.490 7.451 1.00 93.75 90 GLY A C 1
ATOM 644 O O . GLY A 1 90 ? -3.527 12.809 6.330 1.00 93.75 90 GLY A O 1
ATOM 645 N N . GLY A 1 91 ? -2.236 13.181 8.127 1.00 92.06 91 GLY A N 1
ATOM 646 C CA . GLY A 1 91 ? -1.594 14.349 7.562 1.00 92.06 91 GLY A CA 1
ATOM 647 C C . GLY A 1 91 ? -0.247 14.640 8.187 1.00 92.06 91 GLY A C 1
ATOM 648 O O . GLY A 1 91 ? 0.121 14.096 9.234 1.00 92.06 91 GLY A O 1
ATOM 649 N N . ASP A 1 92 ? 0.473 15.511 7.504 1.00 90.44 92 ASP A N 1
ATOM 650 C CA . ASP A 1 92 ? 1.735 16.095 7.926 1.00 90.44 92 ASP A CA 1
ATOM 651 C C . ASP A 1 92 ? 1.713 17.608 7.640 1.00 90.44 92 ASP A C 1
ATOM 653 O O . ASP A 1 92 ? 0.658 18.210 7.427 1.00 90.44 92 ASP A O 1
ATOM 657 N N . THR A 1 93 ? 2.882 18.246 7.635 1.00 89.62 93 THR A N 1
ATOM 658 C CA . THR A 1 93 ? 3.023 19.677 7.330 1.00 89.62 93 THR A CA 1
ATOM 659 C C . THR A 1 93 ? 2.607 20.062 5.907 1.00 89.62 93 THR A C 1
ATOM 661 O O . THR A 1 93 ? 2.446 21.249 5.634 1.00 89.62 93 THR A O 1
ATOM 664 N N . HIS A 1 94 ? 2.460 19.098 4.998 1.00 88.38 94 HIS A N 1
ATOM 665 C CA . HIS A 1 94 ? 2.141 19.321 3.589 1.00 88.38 94 HIS A CA 1
ATOM 666 C C . HIS A 1 94 ? 0.655 19.125 3.275 1.00 88.38 94 HIS A C 1
ATOM 668 O O . HIS A 1 94 ? 0.204 19.560 2.216 1.00 88.38 94 HIS A O 1
ATOM 674 N N . GLY A 1 95 ? -0.118 18.502 4.168 1.00 90.88 95 GLY A N 1
ATOM 675 C CA . GLY A 1 95 ? -1.561 18.380 3.996 1.00 90.88 95 GLY A CA 1
ATOM 676 C C . GLY A 1 95 ? -2.178 17.187 4.711 1.00 90.88 95 GLY A C 1
ATOM 677 O O . GLY A 1 95 ? -1.533 16.481 5.482 1.00 90.88 95 GLY A O 1
ATOM 678 N N . HIS A 1 96 ? -3.463 16.975 4.435 1.00 93.62 96 HIS A N 1
ATOM 679 C CA . HIS A 1 96 ? -4.258 15.884 4.980 1.00 93.62 96 HIS A CA 1
ATOM 680 C C . HIS A 1 96 ? -4.890 15.078 3.848 1.00 93.62 96 HIS A C 1
ATOM 682 O O . HIS A 1 96 ? -5.346 15.647 2.856 1.00 93.62 96 HIS A O 1
ATOM 688 N N . VAL A 1 97 ? -4.949 13.760 4.017 1.00 93.44 97 VAL A N 1
ATOM 689 C CA . VAL A 1 97 ? -5.604 12.846 3.084 1.00 93.44 97 VAL A CA 1
ATOM 690 C C . VAL A 1 97 ? -6.451 11.841 3.850 1.00 93.44 97 VAL A C 1
ATOM 692 O O . VAL A 1 97 ? -6.085 11.418 4.948 1.00 93.44 97 VAL A O 1
ATOM 695 N N . SER A 1 98 ? -7.565 11.432 3.252 1.00 95.31 98 SER A N 1
ATOM 696 C CA . SER A 1 98 ? -8.381 10.326 3.735 1.00 95.31 98 SER A CA 1
ATOM 697 C C . SER A 1 98 ? -8.802 9.419 2.585 1.00 95.31 98 SER A C 1
ATOM 699 O O . SER A 1 98 ? -9.042 9.867 1.464 1.00 95.31 98 SER A O 1
ATOM 701 N N . VAL A 1 99 ? -8.856 8.123 2.871 1.00 95.94 99 VAL A N 1
ATOM 702 C CA . VAL A 1 99 ? -9.297 7.073 1.956 1.00 95.94 99 VAL A CA 1
ATOM 703 C C . VAL A 1 99 ? -10.139 6.084 2.748 1.00 95.94 99 VAL A C 1
ATOM 705 O O . VAL A 1 99 ? -9.778 5.704 3.863 1.00 95.94 99 VAL A O 1
ATOM 708 N N . GLU A 1 100 ? -11.239 5.641 2.151 1.00 97.88 100 GLU A N 1
ATOM 709 C CA . GLU A 1 100 ? -12.106 4.597 2.689 1.00 97.88 100 GLU A CA 1
ATOM 710 C C . GLU A 1 100 ? -12.457 3.596 1.585 1.00 97.88 100 GLU A C 1
ATOM 712 O O . GLU A 1 100 ? -12.742 3.970 0.444 1.00 97.88 100 GLU A O 1
ATOM 717 N N . ALA A 1 101 ? -12.408 2.309 1.918 1.00 97.50 101 ALA A N 1
ATOM 718 C CA . ALA A 1 101 ? -12.772 1.229 1.023 1.00 97.50 101 ALA A CA 1
ATOM 719 C C . ALA A 1 101 ? -14.295 1.163 0.872 1.00 97.50 101 ALA A C 1
ATOM 721 O O . ALA A 1 101 ? -15.025 0.968 1.841 1.00 97.50 101 ALA A O 1
ATOM 722 N N . LEU A 1 102 ? -14.765 1.247 -0.371 1.00 97.88 102 LEU A N 1
ATOM 723 C CA . LEU A 1 102 ? -16.186 1.091 -0.698 1.00 97.88 102 LEU A CA 1
ATOM 724 C C . LEU A 1 102 ? -16.603 -0.384 -0.793 1.00 97.88 102 LEU A C 1
ATOM 726 O O . LEU A 1 102 ? -17.763 -0.729 -0.586 1.00 97.88 102 LEU A O 1
ATOM 730 N N . SER A 1 103 ? -15.657 -1.268 -1.117 1.00 96.56 103 SER A N 1
ATOM 731 C CA . SER A 1 103 ? -15.865 -2.714 -1.177 1.00 96.56 103 SER A CA 1
ATOM 732 C C . SER A 1 103 ? -14.570 -3.452 -0.845 1.00 96.56 103 SER A C 1
ATOM 734 O O . SER A 1 103 ? -13.482 -2.929 -1.087 1.00 96.56 103 SER A O 1
ATOM 736 N N . PHE A 1 104 ? -14.685 -4.665 -0.304 1.00 95.06 104 PHE A N 1
ATOM 737 C CA . PHE A 1 104 ? -13.547 -5.533 -0.019 1.00 95.06 104 PHE A CA 1
ATOM 738 C C . PHE A 1 104 ? -13.853 -6.962 -0.466 1.00 95.06 104 PHE A C 1
ATOM 740 O O . PHE A 1 104 ? -14.906 -7.512 -0.139 1.00 95.06 104 PHE A O 1
ATOM 747 N N . ARG A 1 105 ? -12.929 -7.568 -1.216 1.00 93.12 105 ARG A N 1
ATOM 748 C CA . ARG A 1 105 ? -12.977 -8.981 -1.600 1.00 93.12 105 ARG A CA 1
ATOM 749 C C . ARG A 1 105 ? -11.566 -9.542 -1.586 1.00 93.12 105 ARG A C 1
ATOM 751 O O . ARG A 1 105 ? -10.679 -8.981 -2.221 1.00 93.12 105 ARG A O 1
ATOM 758 N N . LEU A 1 106 ? -11.387 -10.665 -0.900 1.00 90.75 106 LEU A N 1
ATOM 759 C CA . LEU A 1 106 ? -10.151 -11.431 -0.944 1.00 90.75 106 LEU A CA 1
ATOM 760 C C . LEU A 1 106 ? -10.351 -12.613 -1.892 1.00 90.75 106 LEU A C 1
ATOM 762 O O . LEU A 1 106 ? -11.202 -13.468 -1.652 1.00 90.75 106 LEU A O 1
ATOM 766 N N . ALA A 1 107 ? -9.601 -12.628 -2.987 1.00 92.50 107 ALA A N 1
ATOM 767 C CA . ALA A 1 107 ? -9.653 -13.681 -3.989 1.00 92.50 107 ALA A CA 1
ATOM 768 C C . ALA A 1 107 ? -8.273 -13.845 -4.641 1.00 92.50 107 ALA A C 1
ATOM 770 O O . ALA A 1 107 ? -7.554 -12.847 -4.769 1.00 92.50 107 ALA A O 1
ATOM 771 N N . PRO A 1 108 ? -7.907 -15.064 -5.078 1.00 92.44 108 PRO A N 1
ATOM 772 C CA . PRO A 1 108 ? -6.728 -15.265 -5.910 1.00 92.44 108 PRO A CA 1
ATOM 773 C C . PRO A 1 108 ? -6.793 -14.377 -7.155 1.00 92.44 108 PRO A C 1
ATOM 775 O O . PRO A 1 108 ? -7.842 -14.281 -7.790 1.00 92.44 108 PRO A O 1
ATOM 778 N N . GLN A 1 109 ? -5.671 -13.750 -7.496 1.00 91.56 109 GLN A N 1
ATOM 779 C CA . GLN A 1 109 ? -5.517 -12.988 -8.733 1.00 91.56 109 GLN A CA 1
ATOM 780 C C . GLN A 1 109 ? -4.607 -13.771 -9.689 1.00 91.56 109 GLN A C 1
ATOM 782 O O . GLN A 1 109 ? -3.605 -14.335 -9.233 1.00 91.56 109 GLN A O 1
ATOM 787 N N . PRO A 1 110 ? -4.923 -13.842 -10.991 1.00 92.19 110 PRO A N 1
ATOM 788 C CA . PRO A 1 110 ? -4.032 -14.422 -11.986 1.00 92.19 110 PRO A CA 1
ATOM 789 C C . PRO A 1 110 ? -2.664 -13.731 -11.985 1.00 92.19 110 PRO A C 1
ATOM 791 O O . PRO A 1 110 ? -2.571 -12.509 -12.051 1.00 92.19 110 PRO A O 1
ATOM 794 N N . ALA A 1 111 ? -1.580 -14.510 -11.982 1.00 86.81 111 ALA A N 1
ATOM 795 C CA . ALA A 1 111 ? -0.228 -13.950 -12.076 1.00 86.81 111 ALA A CA 1
ATOM 796 C C . ALA A 1 111 ? -0.019 -13.138 -13.372 1.00 86.81 111 ALA A C 1
ATOM 798 O O . ALA A 1 111 ? 0.768 -12.195 -13.396 1.00 86.81 111 ALA A O 1
ATOM 799 N N . SER A 1 112 ? -0.758 -13.478 -14.434 1.00 89.56 112 SER A N 1
ATOM 800 C CA . SER A 1 112 ? -0.759 -12.756 -15.708 1.00 89.56 112 SER A CA 1
ATOM 801 C C . SER A 1 112 ? -1.217 -11.304 -15.595 1.00 89.56 112 SER A C 1
ATOM 803 O O . SER A 1 112 ? -0.798 -10.495 -16.413 1.00 89.56 112 SER A O 1
ATOM 805 N N . ASP A 1 113 ? -2.023 -10.953 -14.590 1.00 88.62 113 ASP A N 1
ATOM 806 C CA . ASP A 1 113 ? -2.521 -9.580 -14.412 1.00 88.62 113 ASP A CA 1
ATOM 807 C C . ASP A 1 113 ? -1.407 -8.627 -13.956 1.00 88.62 113 ASP A C 1
ATOM 809 O O . ASP A 1 113 ? -1.503 -7.411 -14.115 1.00 88.62 113 ASP A O 1
ATOM 813 N N . PHE A 1 114 ? -0.322 -9.193 -13.426 1.00 87.94 114 PHE A N 1
ATOM 814 C CA . PHE A 1 114 ? 0.889 -8.481 -13.030 1.00 87.94 114 PHE A CA 1
ATOM 815 C C . PHE A 1 114 ? 2.008 -8.623 -14.068 1.00 87.94 114 PHE A C 1
ATOM 817 O O . PHE A 1 114 ? 3.105 -8.098 -13.870 1.00 87.94 114 PHE A O 1
ATOM 824 N N . ALA A 1 115 ? 1.759 -9.328 -15.176 1.00 86.12 115 ALA A N 1
ATOM 825 C CA . ALA A 1 115 ? 2.704 -9.386 -16.274 1.00 86.12 115 ALA A CA 1
ATOM 826 C C . ALA A 1 115 ? 2.653 -8.071 -17.072 1.00 86.12 115 ALA A C 1
ATOM 828 O O . ALA A 1 115 ? 1.574 -7.534 -17.335 1.00 86.12 115 ALA A O 1
ATOM 829 N N . PRO A 1 116 ? 3.808 -7.549 -17.508 1.00 83.75 116 PRO A N 1
ATOM 830 C CA . PRO A 1 116 ? 3.846 -6.465 -18.475 1.00 83.75 116 PRO A CA 1
ATOM 831 C C . PRO A 1 116 ? 3.048 -6.815 -19.742 1.00 83.75 116 PRO A C 1
ATOM 833 O O . PRO A 1 116 ? 3.081 -7.972 -20.174 1.00 83.75 116 PRO A O 1
ATOM 836 N N . PRO A 1 117 ? 2.379 -5.840 -20.384 1.00 81.50 117 PRO A N 1
ATOM 837 C CA . PRO A 1 117 ? 1.678 -6.089 -21.637 1.00 81.50 117 PRO A CA 1
ATOM 838 C C . PRO A 1 117 ? 2.614 -6.611 -22.736 1.00 81.50 117 PRO A C 1
ATOM 840 O O . PRO A 1 117 ? 3.823 -6.361 -22.733 1.00 81.50 117 PRO A O 1
ATOM 843 N N . ALA A 1 118 ? 2.042 -7.295 -23.728 1.00 86.56 118 ALA A N 1
ATOM 844 C CA . ALA A 1 118 ? 2.795 -7.743 -24.895 1.00 86.56 118 ALA A CA 1
ATOM 845 C C . ALA A 1 118 ? 3.500 -6.566 -25.599 1.00 86.56 118 ALA A C 1
ATOM 847 O O . ALA A 1 118 ? 2.966 -5.461 -25.694 1.00 86.56 118 ALA A O 1
ATOM 848 N N . GLY A 1 119 ? 4.711 -6.817 -26.102 1.00 89.31 119 GLY A N 1
ATOM 849 C CA . GLY A 1 119 ? 5.538 -5.810 -26.773 1.00 89.31 119 GLY A CA 1
ATOM 850 C C . GLY A 1 119 ? 6.405 -4.967 -25.837 1.00 89.31 119 GLY A C 1
ATOM 851 O O . GLY A 1 119 ? 7.174 -4.149 -26.335 1.00 89.31 119 GLY A O 1
ATOM 852 N N . TYR A 1 120 ? 6.329 -5.173 -24.517 1.00 93.50 120 TYR A N 1
ATOM 853 C CA . TYR A 1 120 ? 7.230 -4.510 -23.579 1.00 93.50 120 TYR A CA 1
ATOM 854 C C . TYR A 1 120 ? 8.589 -5.207 -23.522 1.00 93.50 120 TYR A C 1
ATOM 856 O O . TYR A 1 120 ? 8.665 -6.428 -23.397 1.00 93.50 120 TYR A O 1
ATOM 864 N N . SER A 1 121 ? 9.666 -4.423 -23.573 1.00 91.69 121 SER A N 1
ATOM 865 C CA . SER A 1 121 ? 11.042 -4.921 -23.449 1.00 91.69 121 SER A CA 1
ATOM 866 C C . SER A 1 121 ? 11.702 -4.423 -22.168 1.00 91.69 121 SER A C 1
ATOM 868 O O . SER A 1 121 ? 11.508 -3.281 -21.754 1.00 91.69 121 SER A O 1
ATOM 870 N N . GLN A 1 122 ? 12.510 -5.271 -21.534 1.00 91.00 122 GLN A N 1
ATOM 871 C CA . GLN A 1 122 ? 13.345 -4.830 -20.419 1.00 91.00 122 GLN A CA 1
ATOM 872 C C . GLN A 1 122 ? 14.507 -3.991 -20.941 1.00 91.00 122 GLN A C 1
ATOM 874 O O . GLN A 1 122 ? 15.218 -4.400 -21.859 1.00 91.00 122 GLN A O 1
ATOM 879 N N . VAL A 1 123 ? 14.702 -2.823 -20.337 1.00 90.75 123 VAL A N 1
ATOM 880 C CA . VAL A 1 123 ? 15.770 -1.891 -20.688 1.00 90.75 123 VAL A CA 1
ATOM 881 C C . VAL A 1 123 ? 16.581 -1.579 -19.439 1.00 90.75 123 VAL A C 1
ATOM 883 O O . VAL A 1 123 ? 16.047 -1.157 -18.413 1.00 90.75 123 VAL A O 1
ATOM 886 N N . THR A 1 124 ? 17.895 -1.752 -19.543 1.00 88.69 124 THR A N 1
ATOM 887 C CA . THR A 1 124 ? 18.837 -1.274 -18.532 1.00 88.69 124 THR A CA 1
ATOM 888 C C . THR A 1 124 ? 19.275 0.127 -18.917 1.00 88.69 124 THR A C 1
ATOM 890 O O . THR A 1 124 ? 19.912 0.320 -19.951 1.00 88.69 124 THR A O 1
ATOM 893 N N . LEU A 1 125 ? 18.933 1.110 -18.089 1.00 87.06 125 LEU A N 1
ATOM 894 C CA . LEU A 1 125 ? 19.368 2.484 -18.301 1.00 87.06 125 LEU A CA 1
ATOM 895 C C . LEU A 1 125 ? 20.689 2.762 -17.575 1.00 87.06 125 LEU A C 1
ATOM 897 O O . LEU A 1 125 ? 20.895 2.263 -16.465 1.00 87.06 125 LEU A O 1
ATOM 901 N N . PRO A 1 126 ? 21.572 3.595 -18.154 1.00 89.25 126 PRO A N 1
ATOM 902 C CA . PRO A 1 126 ? 22.698 4.160 -17.423 1.00 89.25 126 PRO A CA 1
ATOM 903 C C . PRO A 1 126 ? 22.221 4.922 -16.171 1.00 89.25 126 PRO A C 1
ATOM 905 O O . PRO A 1 126 ? 21.161 5.555 -16.220 1.00 89.25 126 PRO A O 1
ATOM 908 N N . PRO A 1 127 ? 23.008 4.953 -15.075 1.00 86.25 127 PRO A N 1
ATOM 909 C CA . PRO A 1 127 ? 22.613 5.618 -13.829 1.00 86.25 127 PRO A CA 1
ATOM 910 C C . PRO A 1 127 ? 22.184 7.084 -13.996 1.00 86.25 127 PRO A C 1
ATOM 912 O O . PRO A 1 127 ? 21.239 7.522 -13.349 1.00 86.25 127 PRO A O 1
ATOM 915 N N . SER A 1 128 ? 22.831 7.831 -14.897 1.00 86.12 128 SER A N 1
ATOM 916 C CA . SER A 1 128 ? 22.500 9.234 -15.182 1.00 86.12 128 SER A CA 1
ATOM 917 C C . SER A 1 128 ? 21.124 9.408 -15.829 1.00 86.12 128 SER A C 1
ATOM 919 O O . SER A 1 128 ? 20.387 10.323 -15.471 1.00 86.12 128 SER A O 1
ATOM 921 N N . MET A 1 129 ? 20.744 8.518 -16.751 1.00 85.94 129 MET A N 1
ATOM 922 C CA . MET A 1 129 ? 19.412 8.539 -17.364 1.00 85.94 129 MET A CA 1
ATOM 923 C C . MET A 1 129 ? 18.331 8.131 -16.361 1.00 85.94 129 MET A C 1
ATOM 925 O O . MET A 1 129 ? 17.244 8.704 -16.358 1.00 85.94 129 MET A O 1
ATOM 929 N N . LEU A 1 130 ? 18.639 7.169 -15.487 1.00 85.06 130 LEU A N 1
ATOM 930 C CA . LEU A 1 130 ? 17.724 6.748 -14.431 1.00 85.06 130 LEU A CA 1
ATOM 931 C C . LEU A 1 130 ? 17.469 7.873 -13.414 1.00 85.06 130 LEU A C 1
ATOM 933 O O . LEU A 1 130 ? 16.321 8.089 -13.038 1.00 85.06 130 LEU A O 1
ATOM 937 N N . ALA A 1 131 ? 18.507 8.613 -13.011 1.00 83.50 131 ALA A N 1
ATOM 938 C CA . ALA A 1 131 ? 18.365 9.772 -12.126 1.00 83.50 131 ALA A CA 1
ATOM 939 C C . ALA A 1 131 ? 17.431 10.836 -12.729 1.00 83.50 131 ALA A C 1
ATOM 941 O O . ALA A 1 131 ? 16.465 11.242 -12.082 1.00 83.50 131 ALA A O 1
ATOM 942 N N . GLY A 1 132 ? 17.630 11.170 -14.011 1.00 83.50 132 GLY A N 1
ATOM 943 C CA . GLY A 1 132 ? 16.772 12.117 -14.726 1.00 83.50 132 GLY A CA 1
ATOM 944 C C . GLY A 1 132 ? 15.299 11.691 -14.791 1.00 83.50 132 GLY A C 1
ATOM 945 O O . GLY A 1 132 ? 14.416 12.535 -14.660 1.00 83.50 132 GLY A O 1
ATOM 946 N N . LEU A 1 133 ? 15.013 10.389 -14.925 1.00 79.31 133 LEU A N 1
ATOM 947 C CA . LEU A 1 133 ? 13.638 9.863 -14.882 1.00 79.31 133 LEU A CA 1
ATOM 948 C C . LEU A 1 133 ? 12.994 9.971 -13.496 1.00 79.31 133 LEU A C 1
ATOM 950 O O . LEU A 1 133 ? 11.785 10.164 -13.397 1.00 79.31 133 LEU A O 1
ATOM 954 N N . LEU A 1 134 ? 13.788 9.844 -12.434 1.00 78.50 134 LEU A N 1
ATOM 955 C CA . LEU A 1 134 ? 13.322 9.944 -11.049 1.00 78.50 134 LEU A CA 1
ATOM 956 C C . LEU A 1 134 ? 13.246 11.396 -10.549 1.00 78.50 134 LEU A C 1
ATOM 958 O O . LEU A 1 134 ? 12.870 11.621 -9.399 1.00 78.50 134 LEU A O 1
ATOM 962 N N . GLY A 1 135 ? 13.585 12.372 -11.399 1.00 72.50 135 GLY A N 1
ATOM 963 C CA . GLY A 1 135 ? 13.598 13.790 -11.045 1.00 72.50 135 GLY A CA 1
ATOM 964 C C . GLY A 1 135 ? 14.685 14.153 -10.031 1.00 72.50 135 GLY A C 1
ATOM 965 O O . GLY A 1 135 ? 14.478 15.083 -9.249 1.00 72.50 135 GLY A O 1
ATOM 966 N N . GLN A 1 136 ? 15.794 13.402 -10.017 1.00 55.38 136 GLN A N 1
ATOM 967 C CA . GLN A 1 136 ? 16.983 13.674 -9.201 1.00 55.38 136 GLN A CA 1
ATOM 968 C C . GLN A 1 136 ? 18.092 14.327 -10.020 1.00 55.38 136 GLN A C 1
ATOM 970 O O . GLN A 1 136 ? 18.297 13.906 -11.182 1.00 55.38 136 GLN A O 1
#

Secondary structure (DSSP, 8-state):
--PPPP--EEEEETTTTEEEEEEGGGTEEEE-TTHHHHHHHHHTTTT-EEEEEEEEEETTEEEEEEEEEETTEEEEEEE-TT--EEEEEEEETTEEEEEE-S--------GGGGSPPTT-EEE---HHHHHHHTT-